Protein AF-A0A9W4WSN7-F1 (afdb_monomer)

Foldseek 3Di:
DDDDDDDPPPPPPPPPPCPVVDPDPPDPDPPDCVPCHPVVVVVVVVVCVVVVPQKDKDWDDDPPDIDIAIDHALDHPPHGGGSPRDDDPPPVCVVVVVVVVVVVQVPDPQDHPPDDPCVVDVPD

Solvent-accessible surface area (backbone atoms only — not comparable to full-atom values): 8181 Å² total; per-residue (Å²): 141,82,85,86,85,84,85,80,81,77,76,78,75,71,73,68,88,63,83,80,66,69,86,69,76,88,64,96,61,95,62,74,66,73,78,78,21,72,66,54,48,52,51,52,51,51,48,29,60,75,68,68,49,62,43,51,65,52,73,50,76,58,89,95,45,66,50,64,44,35,41,61,19,70,39,81,95,76,35,70,25,38,67,80,58,88,72,90,64,68,76,65,51,51,58,55,55,51,52,52,48,46,56,50,34,76,75,40,93,85,48,52,99,80,54,57,67,57,83,77,40,90,92,103

pLDDT: mean 80.67, std 20.85, range [35.84, 98.5]

Secondary structure (DSSP, 8-state):
----------------TTTT------------TTTT-HHHHHHHHHHHHHTT--EEEEEEEETTEEEEEEEEEEETTTEE--TT-----GGGHHHHHHHHHHHHHHT-SS--TT--GGGT-TT-

Mean predicted aligned error: 11.73 Å

Sequence (124 aa):
MRAFLALLALSAAGRPVGQDAAQRPLQSSDADPSVLSSDISAYIEGLMEEWHVPGLSVAAVDGDKTLAKGYGYAILNSTPATPHTLFYTGSTTKSFTAAGLSLLVDNSTSLTWTTPVSSVLDDF

Nearest PDB structures (foldseek):
  8hbd-assembly1_R  TM=2.702E-01  e=8.524E+00  Homo sapiens
  8ubu-assembly1_A  TM=1.995E-01  e=5.409E+00  Homo sapiens

InterPro domains:
  IPR001466 Beta-lactamase-related [PF00144] (41-121)
  IPR012338 Beta-lactamase/transpeptidase-like [G3DSA:3.40.710.10] (30-124)
  IPR012338 Beta-lactamase/transpeptidase-like [SSF56601] (40-124)
  IPR050491 Beta-lactamase AmpC-like [PTHR46825] (29-124)

Radius of gyration: 24.08 Å; Cα contacts (8 Å, |Δi|>4): 89; chains: 1; bounding box: 54×25×85 Å

Organism: NCBI:txid2664923

Structure (mmCIF, N/CA/C/O backbone):
data_AF-A0A9W4WSN7-F1
#
_entry.id   AF-A0A9W4WSN7-F1
#
loop_
_atom_site.group_PDB
_atom_site.id
_atom_site.type_symbol
_atom_site.label_atom_id
_atom_site.label_alt_id
_atom_site.label_comp_id
_atom_site.label_asym_id
_atom_site.label_entity_id
_atom_site.label_seq_id
_atom_site.pdbx_PDB_ins_code
_atom_site.Cartn_x
_atom_site.Cartn_y
_atom_site.Cartn_z
_atom_site.occupancy
_atom_site.B_iso_or_equiv
_atom_site.auth_seq_id
_atom_si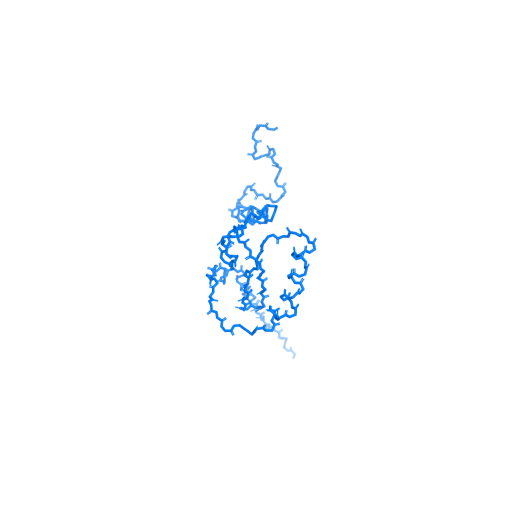te.auth_comp_id
_atom_site.auth_asym_id
_atom_site.auth_atom_id
_atom_site.pdbx_PDB_model_num
ATOM 1 N N . MET A 1 1 ? -18.853 -15.187 -64.459 1.00 41.94 1 MET A N 1
ATOM 2 C CA . MET A 1 1 ? -17.979 -15.469 -63.301 1.00 41.94 1 MET A CA 1
ATOM 3 C C . MET A 1 1 ? -17.091 -14.247 -63.073 1.00 41.94 1 MET A C 1
ATOM 5 O O . MET A 1 1 ? -16.139 -14.054 -63.814 1.00 41.94 1 MET A O 1
ATOM 9 N N . ARG A 1 2 ? -17.479 -13.338 -62.171 1.00 35.84 2 ARG A N 1
ATOM 10 C CA . ARG A 1 2 ? -16.710 -12.127 -61.831 1.00 35.84 2 ARG A CA 1
ATOM 11 C C . ARG A 1 2 ? -16.415 -12.181 -60.337 1.00 35.84 2 ARG A C 1
ATOM 13 O O . ARG A 1 2 ? -17.344 -12.249 -59.540 1.00 35.84 2 ARG A O 1
ATOM 20 N N . ALA A 1 3 ? -15.131 -12.268 -60.014 1.00 39.78 3 ALA A N 1
ATOM 21 C CA . ALA A 1 3 ? -14.622 -12.447 -58.667 1.00 39.78 3 ALA A CA 1
ATOM 22 C C . ALA A 1 3 ? -14.790 -11.169 -57.833 1.00 39.78 3 ALA A C 1
ATOM 24 O O . ALA A 1 3 ? -14.569 -10.060 -58.316 1.00 39.78 3 ALA A O 1
ATOM 25 N N . PHE A 1 4 ? -15.192 -11.380 -56.582 1.00 44.75 4 PHE A N 1
ATOM 26 C CA . PHE A 1 4 ? -15.206 -10.426 -55.480 1.00 44.75 4 PHE A CA 1
ATOM 27 C C . PHE A 1 4 ? -13.778 -10.043 -55.073 1.00 44.75 4 PHE A C 1
ATOM 29 O O . PHE A 1 4 ? -12.920 -10.917 -54.988 1.00 44.75 4 PHE A O 1
ATOM 36 N N . LEU A 1 5 ? -13.564 -8.785 -54.682 1.00 37.03 5 LEU A N 1
ATOM 37 C CA . LEU A 1 5 ? -12.605 -8.462 -53.624 1.00 37.03 5 LEU A CA 1
ATOM 38 C C . LEU A 1 5 ? -13.058 -7.181 -52.909 1.00 37.03 5 LEU A C 1
ATOM 40 O O . LEU A 1 5 ? -12.801 -6.069 -53.359 1.00 37.03 5 LEU A O 1
ATOM 44 N N . ALA A 1 6 ? -13.797 -7.352 -51.813 1.00 40.44 6 ALA A N 1
ATOM 45 C CA . ALA A 1 6 ? -14.079 -6.286 -50.861 1.00 40.44 6 ALA A CA 1
ATOM 46 C C . ALA A 1 6 ? -13.000 -6.348 -49.774 1.00 40.44 6 ALA A C 1
ATOM 48 O O . ALA A 1 6 ? -12.945 -7.306 -49.005 1.00 40.44 6 ALA A O 1
ATOM 49 N N . LEU A 1 7 ? -12.112 -5.355 -49.747 1.00 38.62 7 LEU A N 1
ATOM 50 C CA . LEU A 1 7 ? -11.094 -5.219 -48.713 1.00 38.62 7 LEU A CA 1
ATOM 51 C C . LEU A 1 7 ? -11.734 -4.521 -47.505 1.00 38.62 7 LEU A C 1
ATOM 53 O O . LEU A 1 7 ? -11.901 -3.303 -47.496 1.00 38.62 7 LEU A O 1
ATOM 57 N N . LEU A 1 8 ? -12.145 -5.302 -46.506 1.00 40.69 8 LEU A N 1
ATOM 58 C CA . LEU A 1 8 ? -12.627 -4.779 -45.231 1.00 40.69 8 LEU A CA 1
ATOM 59 C C . LEU A 1 8 ? -11.403 -4.400 -44.381 1.00 40.69 8 LEU A C 1
ATOM 61 O O . LEU A 1 8 ? -10.760 -5.262 -43.784 1.00 40.69 8 LEU A O 1
ATOM 65 N N . ALA A 1 9 ? -11.044 -3.117 -44.361 1.00 42.62 9 ALA A N 1
ATOM 66 C CA . ALA A 1 9 ? -10.040 -2.601 -43.439 1.00 42.62 9 ALA A CA 1
ATOM 67 C C . ALA A 1 9 ? -10.632 -2.592 -42.024 1.00 42.62 9 ALA A C 1
ATOM 69 O O . ALA A 1 9 ? -11.322 -1.656 -41.624 1.00 42.62 9 ALA A O 1
ATOM 70 N N . LEU A 1 10 ? -10.393 -3.665 -41.270 1.00 41.53 10 LEU A N 1
ATOM 71 C CA . LEU A 1 10 ? -10.689 -3.711 -39.847 1.00 41.53 10 LEU A CA 1
ATOM 72 C C . LEU A 1 10 ? -9.638 -2.857 -39.128 1.00 41.53 10 LEU A C 1
ATOM 74 O O . LEU A 1 10 ? -8.586 -3.355 -38.731 1.00 41.53 10 LEU A O 1
ATOM 78 N N . SER A 1 11 ? -9.893 -1.554 -38.988 1.00 48.56 11 SER A N 1
ATOM 79 C CA . SER A 1 11 ? -9.130 -0.736 -38.050 1.00 48.56 11 SER A CA 1
ATOM 80 C C . SER A 1 11 ? -9.506 -1.196 -36.644 1.00 48.56 11 SER A C 1
ATOM 82 O O . SER A 1 11 ? -10.489 -0.733 -36.062 1.00 48.56 11 SER A O 1
ATOM 84 N N . ALA A 1 12 ? -8.742 -2.137 -36.098 1.00 47.06 12 ALA A N 1
ATOM 85 C CA . ALA A 1 12 ? -8.686 -2.334 -34.664 1.00 47.06 12 ALA A CA 1
ATOM 86 C C . ALA A 1 12 ? -8.066 -1.063 -34.070 1.00 47.06 12 ALA A C 1
ATOM 88 O O . ALA A 1 12 ? -6.858 -0.971 -33.869 1.00 47.06 12 ALA A O 1
ATOM 89 N N . ALA A 1 13 ? -8.898 -0.045 -33.844 1.00 52.59 13 ALA A N 1
ATOM 90 C CA . ALA A 1 13 ? -8.575 1.025 -32.923 1.00 52.59 13 ALA A CA 1
ATOM 91 C C . ALA A 1 13 ? -8.500 0.360 -31.547 1.00 52.59 13 ALA A C 1
ATOM 93 O O . ALA A 1 13 ? -9.505 0.226 -30.848 1.00 52.59 13 ALA A O 1
ATOM 94 N N . GLY A 1 14 ? -7.318 -0.165 -31.215 1.00 43.78 14 GLY A N 1
ATOM 95 C CA . GLY A 1 14 ? -6.997 -0.575 -29.862 1.00 43.78 14 GLY A CA 1
ATOM 96 C C . GLY A 1 14 ? -7.311 0.621 -28.986 1.00 43.78 14 GLY A C 1
ATOM 97 O O . GLY A 1 14 ? -6.678 1.667 -29.118 1.00 43.78 14 GLY A O 1
ATOM 98 N N . ARG A 1 15 ? -8.361 0.509 -28.168 1.00 41.84 15 ARG A N 1
ATOM 99 C CA . ARG A 1 15 ? -8.644 1.530 -27.166 1.00 41.84 15 ARG A CA 1
ATOM 100 C C . ARG A 1 15 ? -7.359 1.635 -26.345 1.00 41.84 15 ARG A C 1
ATOM 102 O O . ARG A 1 15 ? -6.891 0.591 -25.886 1.00 41.84 15 ARG A O 1
ATOM 109 N N . PRO A 1 16 ? -6.750 2.823 -26.217 1.00 41.84 16 PRO A N 1
ATOM 110 C CA . PRO A 1 16 ? -5.562 2.967 -25.401 1.00 41.84 16 PRO A CA 1
ATOM 111 C C . PRO A 1 16 ? -5.929 2.514 -23.988 1.00 41.84 16 PRO A C 1
ATOM 113 O O . PRO A 1 16 ? -6.741 3.145 -23.308 1.00 41.84 16 PRO A O 1
ATOM 116 N N . VAL A 1 17 ? -5.369 1.377 -23.577 1.00 46.78 17 VAL A N 1
ATOM 117 C CA . VAL A 1 17 ? -5.336 0.961 -22.178 1.00 46.78 17 VAL A CA 1
ATOM 118 C C . VAL A 1 17 ? -4.585 2.079 -21.461 1.00 46.78 17 VAL A C 1
ATOM 120 O O . VAL A 1 17 ? -3.381 2.216 -21.636 1.00 46.78 17 VAL A O 1
ATOM 123 N N . GLY A 1 18 ? -5.310 2.960 -20.766 1.00 46.88 18 GLY A N 1
ATOM 124 C CA . GLY A 1 18 ? -4.703 4.095 -20.064 1.00 46.88 18 GLY A CA 1
ATOM 125 C C . GLY A 1 18 ? -5.486 5.410 -20.065 1.00 46.88 18 GLY A C 1
ATOM 126 O O . GLY A 1 18 ? -5.139 6.289 -19.286 1.00 46.88 18 GLY A O 1
ATOM 127 N N . GLN A 1 19 ? -6.551 5.580 -20.861 1.00 41.94 19 GLN A N 1
ATOM 128 C CA . GLN A 1 19 ? -7.339 6.829 -20.800 1.00 41.94 19 GLN A CA 1
ATOM 129 C C . GLN A 1 19 ? -8.334 6.918 -19.630 1.00 41.94 19 GLN A C 1
ATOM 131 O O . GLN A 1 19 ? -8.804 8.014 -19.343 1.00 41.94 19 GLN A O 1
ATOM 136 N N . ASP A 1 20 ? -8.577 5.822 -18.905 1.00 44.88 20 ASP A N 1
ATOM 137 C CA . ASP A 1 20 ? -9.313 5.828 -17.625 1.00 44.88 20 ASP A CA 1
ATOM 138 C C . ASP A 1 20 ? -8.382 5.824 -16.392 1.00 44.88 20 ASP A C 1
ATOM 140 O O . ASP A 1 20 ? -8.817 5.630 -15.261 1.00 44.88 20 ASP A O 1
ATOM 144 N N . ALA A 1 21 ? -7.078 6.066 -16.579 1.00 51.16 21 ALA A N 1
ATOM 145 C CA . ALA A 1 21 ? -6.058 6.009 -15.525 1.00 51.16 21 ALA A CA 1
ATOM 146 C C . ALA A 1 21 ? -6.015 7.243 -14.600 1.00 51.16 21 ALA A C 1
ATOM 148 O O . ALA A 1 21 ? -5.014 7.479 -13.919 1.00 51.16 21 ALA A O 1
ATOM 149 N N . ALA A 1 22 ? -7.067 8.063 -14.564 1.00 56.97 22 ALA A N 1
ATOM 150 C CA . ALA A 1 22 ? -7.147 9.113 -13.560 1.00 56.97 22 ALA A CA 1
ATOM 151 C C . ALA A 1 22 ? -7.429 8.447 -12.210 1.00 56.97 22 ALA A C 1
ATOM 153 O O . ALA A 1 22 ? -8.529 7.953 -11.977 1.00 56.97 22 ALA A O 1
AT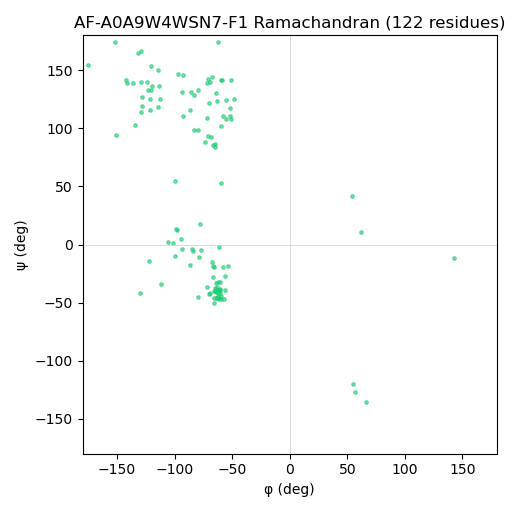OM 154 N N . GLN A 1 23 ? -6.441 8.430 -11.312 1.00 52.97 23 GLN A N 1
ATOM 155 C CA . GLN A 1 23 ? -6.654 8.031 -9.924 1.00 52.97 23 GLN A CA 1
ATOM 156 C C . GLN A 1 23 ? -7.772 8.901 -9.335 1.00 52.97 23 GLN A C 1
ATOM 158 O O . GLN A 1 23 ? -7.591 10.096 -9.097 1.00 52.97 23 GLN A O 1
ATOM 163 N N . ARG A 1 24 ? -8.950 8.312 -9.121 1.00 63.00 24 ARG A N 1
ATOM 164 C CA . ARG A 1 24 ? -10.075 8.996 -8.482 1.00 63.00 24 ARG A CA 1
ATOM 165 C C . ARG A 1 24 ? -9.907 8.837 -6.972 1.00 63.00 24 ARG A C 1
ATOM 167 O O . ARG A 1 24 ? -9.657 7.717 -6.520 1.00 63.00 24 ARG A O 1
ATOM 174 N N . PRO A 1 25 ? -10.018 9.916 -6.177 1.00 63.72 25 PRO A N 1
ATOM 175 C CA . PRO A 1 25 ? -10.119 9.778 -4.730 1.00 63.72 25 PRO A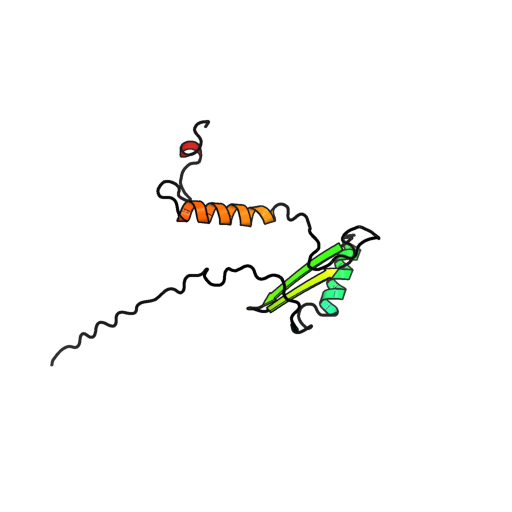 CA 1
ATOM 176 C C . PRO A 1 25 ? -11.225 8.778 -4.399 1.00 63.72 25 PRO A C 1
ATOM 178 O O . PRO A 1 25 ? -12.252 8.787 -5.081 1.00 63.72 25 PRO A O 1
ATOM 181 N N . LEU A 1 26 ? -11.019 7.937 -3.379 1.00 64.12 26 LEU A N 1
ATOM 182 C CA . LEU A 1 26 ? -12.064 7.044 -2.878 1.00 64.12 26 LEU A CA 1
ATOM 183 C C . LEU A 1 26 ? -13.317 7.883 -2.618 1.00 64.12 26 LEU A C 1
ATOM 185 O O . LEU A 1 26 ? -13.341 8.717 -1.713 1.00 64.12 26 LEU A O 1
ATOM 189 N N . GLN A 1 27 ? -14.326 7.716 -3.469 1.00 62.81 27 GLN A N 1
ATOM 190 C CA . GLN A 1 27 ? -15.607 8.373 -3.292 1.00 62.81 27 GLN A CA 1
ATOM 191 C C . GLN A 1 27 ? -16.375 7.573 -2.247 1.00 62.81 27 GLN A C 1
ATOM 193 O O . GLN A 1 27 ? -16.453 6.347 -2.331 1.00 62.81 27 GLN A O 1
ATOM 198 N N . SER A 1 28 ? -16.957 8.257 -1.265 1.00 52.22 28 SER A N 1
ATOM 199 C CA . SER A 1 28 ? -17.970 7.664 -0.398 1.00 52.22 28 SER A CA 1
ATOM 200 C C . SER A 1 28 ? -19.210 7.385 -1.254 1.00 52.22 28 SER A C 1
ATOM 202 O O . SER A 1 28 ? -20.068 8.253 -1.387 1.00 52.22 28 SER A O 1
ATOM 204 N N . SER A 1 29 ? -19.265 6.237 -1.927 1.00 52.50 29 SER A N 1
ATOM 205 C CA . SER A 1 29 ? -20.429 5.842 -2.726 1.00 52.50 29 SER A CA 1
ATOM 206 C C . SER A 1 29 ? -21.100 4.618 -2.125 1.00 52.50 29 SER A C 1
ATOM 208 O O . SER A 1 29 ? -20.426 3.798 -1.498 1.00 52.50 29 SER A O 1
ATOM 210 N N . ASP A 1 30 ? -22.417 4.546 -2.333 1.00 48.28 30 ASP A N 1
ATOM 211 C CA . ASP A 1 30 ? -23.391 3.522 -1.932 1.00 48.28 30 ASP A CA 1
ATOM 212 C C . ASP A 1 30 ? -23.074 2.126 -2.505 1.00 48.28 30 ASP A C 1
ATOM 214 O O . ASP A 1 30 ? -23.880 1.500 -3.197 1.00 48.28 30 ASP A O 1
ATOM 218 N N . ALA A 1 31 ? -21.856 1.642 -2.298 1.00 53.09 31 ALA A N 1
ATOM 219 C CA . ALA A 1 31 ? -21.458 0.320 -2.719 1.00 53.09 31 ALA A CA 1
ATOM 220 C C . ALA A 1 31 ? -22.188 -0.724 -1.867 1.00 53.09 31 ALA A C 1
ATOM 222 O O . ALA A 1 31 ? -22.381 -0.550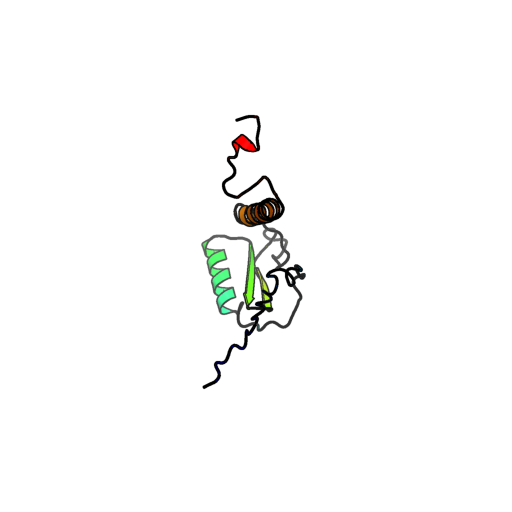 -0.663 1.00 53.09 31 ALA A O 1
ATOM 223 N N . ASP A 1 32 ? -22.622 -1.795 -2.533 1.00 53.12 32 ASP A N 1
ATOM 224 C CA . ASP A 1 32 ? -23.347 -2.897 -1.913 1.00 53.12 32 ASP A CA 1
ATOM 225 C C . ASP A 1 32 ? -22.560 -3.397 -0.684 1.00 53.12 32 ASP A C 1
ATOM 227 O O . ASP A 1 32 ? -21.419 -3.843 -0.841 1.00 53.12 32 ASP A O 1
ATOM 231 N N . PRO A 1 33 ? -23.119 -3.314 0.539 1.00 57.09 33 PRO A N 1
ATOM 232 C CA . PRO A 1 33 ? -22.429 -3.708 1.768 1.00 57.09 33 PRO A CA 1
ATOM 233 C C . PRO A 1 33 ? -22.030 -5.196 1.807 1.00 57.09 33 PRO A C 1
ATOM 235 O O . PRO A 1 33 ? -21.398 -5.632 2.770 1.00 57.09 33 PRO A O 1
ATOM 238 N N . SER A 1 34 ? -22.378 -5.983 0.784 1.00 62.00 34 SER A N 1
ATOM 239 C CA . SER A 1 34 ? -22.139 -7.423 0.703 1.00 62.00 34 SER A CA 1
ATOM 240 C C . SER A 1 34 ? -20.666 -7.850 0.601 1.00 62.00 34 SER A C 1
ATOM 242 O O . SER A 1 34 ? -20.346 -8.941 1.068 1.00 62.00 34 SER A O 1
ATOM 244 N N . VAL A 1 35 ? -19.751 -7.038 0.047 1.00 73.94 35 VAL A N 1
ATOM 245 C CA . VAL A 1 35 ? -18.354 -7.490 -0.179 1.00 73.94 35 VAL A CA 1
ATOM 246 C C . VAL A 1 35 ? -17.499 -7.424 1.091 1.00 73.94 35 VAL A C 1
ATOM 248 O O . VAL A 1 35 ? -16.797 -8.378 1.416 1.00 73.94 35 VAL A O 1
ATOM 251 N N . LEU A 1 36 ? -17.574 -6.324 1.845 1.00 81.12 36 LEU A N 1
ATOM 252 C CA . LEU A 1 36 ? -16.974 -6.208 3.183 1.00 81.12 36 LEU A CA 1
ATOM 253 C C . LEU A 1 36 ? -18.053 -6.420 4.251 1.00 81.12 36 LEU A C 1
ATOM 255 O O . LEU A 1 36 ? -18.272 -5.569 5.117 1.00 81.12 36 LEU A O 1
ATOM 259 N N . SER A 1 37 ? -18.744 -7.556 4.146 1.00 86.69 37 SER A N 1
ATOM 260 C CA . SER A 1 37 ? -19.857 -7.933 5.016 1.00 86.69 37 SER A CA 1
ATOM 261 C C . SER A 1 37 ? -19.447 -8.078 6.488 1.00 86.69 37 SER A C 1
ATOM 263 O O . SER A 1 37 ? -18.268 -8.008 6.861 1.00 86.69 37 SER A O 1
ATOM 265 N N . SER A 1 38 ? -20.439 -8.311 7.352 1.00 88.88 38 SER A N 1
ATOM 266 C CA . SER A 1 38 ? -20.213 -8.672 8.755 1.00 88.88 38 SER A CA 1
ATOM 267 C C . SER A 1 38 ? -19.341 -9.916 8.899 1.00 88.88 38 SER A C 1
ATOM 269 O O . SER A 1 38 ? -18.463 -9.930 9.752 1.00 88.88 38 SER A O 1
ATOM 271 N N . ASP A 1 39 ? -19.534 -10.920 8.042 1.00 92.50 39 ASP A N 1
ATOM 272 C CA . ASP A 1 39 ? -18.824 -12.200 8.132 1.00 92.50 39 ASP A CA 1
ATOM 273 C C . ASP A 1 39 ? -17.345 -12.033 7.769 1.00 92.50 39 ASP A C 1
ATOM 275 O O . ASP A 1 39 ? -16.465 -12.527 8.472 1.00 92.50 39 ASP A O 1
ATOM 279 N N . ILE A 1 40 ? -17.059 -11.255 6.718 1.00 92.69 40 ILE A N 1
ATOM 280 C CA . ILE A 1 40 ? -15.688 -10.874 6.356 1.00 92.69 40 ILE A CA 1
ATOM 281 C C . ILE A 1 40 ? -15.063 -10.002 7.446 1.00 92.69 40 ILE A C 1
ATOM 283 O O . ILE A 1 40 ? -13.897 -10.192 7.785 1.00 92.69 40 ILE A O 1
ATOM 287 N N . SER A 1 41 ? -15.827 -9.074 8.030 1.00 93.12 41 SER A N 1
ATOM 288 C CA . SER A 1 41 ? -15.338 -8.250 9.141 1.00 93.12 41 SER A CA 1
ATOM 289 C C . SER A 1 41 ? -14.971 -9.104 10.358 1.00 93.12 41 SER A C 1
ATOM 291 O O . SER A 1 41 ? -13.878 -8.937 10.886 1.00 93.12 41 SER A O 1
ATOM 293 N N . ALA A 1 42 ? -15.819 -10.060 10.742 1.00 95.75 42 ALA A N 1
ATOM 294 C CA . ALA A 1 42 ? -15.553 -10.975 11.849 1.00 95.75 42 ALA A CA 1
ATOM 295 C C . ALA A 1 42 ? -14.335 -11.871 11.573 1.00 95.75 42 ALA A C 1
ATOM 297 O O . ALA A 1 42 ? -13.522 -12.103 12.465 1.00 95.75 42 ALA A O 1
ATOM 298 N N . TYR A 1 43 ? -14.168 -12.337 10.331 1.00 96.69 43 TYR A N 1
ATOM 299 C CA . TYR A 1 43 ? -12.988 -13.100 9.929 1.00 96.69 43 TYR A CA 1
ATOM 300 C C . TYR A 1 43 ? -11.697 -12.273 10.038 1.00 96.69 43 TYR A C 1
ATOM 302 O O . TYR A 1 43 ? -10.709 -12.740 10.602 1.00 96.69 43 TYR A O 1
ATOM 310 N N . ILE A 1 44 ? -11.712 -11.029 9.546 1.00 96.81 44 ILE A N 1
ATOM 311 C CA . ILE A 1 44 ? -10.578 -10.099 9.648 1.00 96.81 44 ILE A CA 1
ATOM 312 C C . ILE A 1 44 ? -10.246 -9.807 11.113 1.00 96.81 44 ILE A C 1
ATOM 314 O O . ILE A 1 44 ? -9.079 -9.863 11.489 1.00 96.81 44 ILE A O 1
ATOM 318 N N . GLU A 1 45 ? -11.250 -9.514 11.939 1.00 96.62 45 GLU A N 1
ATOM 319 C CA . GLU A 1 45 ? -11.068 -9.240 13.368 1.00 96.62 45 GLU A CA 1
ATOM 320 C C . GLU A 1 45 ? -10.489 -10.459 14.103 1.00 96.62 45 GLU A C 1
ATOM 322 O O . GLU A 1 45 ? -9.566 -10.297 14.899 1.00 96.62 45 GLU A O 1
ATOM 327 N N . GLY A 1 46 ? -10.929 -11.676 13.762 1.00 98.25 46 GLY A N 1
ATOM 328 C CA . GLY A 1 46 ? -10.350 -12.916 14.289 1.00 98.25 46 GLY A CA 1
ATOM 329 C C . GLY A 1 46 ? -8.876 -13.102 13.913 1.00 98.25 46 GLY A C 1
ATOM 330 O O . GLY A 1 46 ? -8.065 -13.460 14.765 1.00 98.25 46 GLY A O 1
ATOM 331 N N . LEU A 1 47 ? -8.493 -12.790 12.669 1.00 98.25 47 LEU A N 1
ATOM 332 C CA . LEU A 1 47 ? -7.082 -12.788 12.261 1.00 98.25 47 LEU A CA 1
ATOM 333 C C . LEU A 1 47 ? -6.284 -11.697 12.986 1.00 98.25 47 LEU A C 1
ATOM 335 O O . LEU A 1 47 ? -5.141 -11.919 13.376 1.00 98.25 47 LEU A O 1
ATOM 339 N N . MET A 1 48 ? -6.855 -10.508 13.174 1.00 98.06 48 MET A N 1
ATOM 340 C CA . MET A 1 48 ? -6.180 -9.442 13.916 1.00 98.06 48 MET A CA 1
ATOM 341 C C . MET A 1 48 ? -5.903 -9.854 15.363 1.00 98.06 48 MET A C 1
ATOM 343 O O . MET A 1 48 ? -4.824 -9.551 15.871 1.00 98.06 48 MET A O 1
ATOM 347 N N . GLU A 1 49 ? -6.838 -10.561 15.999 1.00 98.06 49 GLU A N 1
ATOM 348 C CA . GLU A 1 49 ? -6.655 -11.128 17.335 1.00 98.06 49 GLU A CA 1
ATOM 349 C C . GLU A 1 49 ? -5.568 -12.215 17.342 1.00 98.06 49 GLU A C 1
ATOM 351 O O . GLU A 1 49 ? -4.621 -12.119 18.121 1.00 98.06 49 GLU A O 1
ATOM 356 N N . GLU A 1 50 ? -5.637 -13.191 16.429 1.00 98.50 50 GLU A N 1
ATOM 357 C CA . GLU A 1 50 ? -4.658 -14.286 16.316 1.00 98.50 50 GLU A CA 1
ATOM 358 C C . GLU A 1 50 ? -3.225 -13.763 16.121 1.00 98.50 50 GLU A C 1
ATOM 360 O O . GLU A 1 50 ? -2.281 -14.178 16.803 1.00 98.50 50 GLU A O 1
ATOM 365 N N . TRP A 1 51 ? -3.058 -12.810 15.205 1.00 98.31 51 TRP A N 1
ATOM 366 C CA . TRP A 1 51 ? -1.755 -12.285 14.798 1.00 98.31 51 TRP A CA 1
ATOM 367 C C . TRP A 1 51 ? -1.342 -11.023 15.558 1.00 98.31 51 TRP A C 1
ATOM 369 O O . TRP A 1 51 ? -0.289 -10.455 15.269 1.00 98.31 51 TRP A O 1
ATOM 379 N N . HIS A 1 52 ? -2.135 -10.603 16.548 1.00 97.25 52 HIS A N 1
ATOM 380 C CA . HIS A 1 52 ? -1.880 -9.427 17.380 1.00 97.25 52 HIS A CA 1
ATOM 381 C C . HIS A 1 52 ? -1.650 -8.149 16.552 1.00 97.25 52 HIS A C 1
ATOM 383 O O . HIS A 1 52 ? -0.759 -7.347 16.844 1.00 97.25 52 HIS A O 1
ATOM 389 N N . VAL A 1 53 ? -2.446 -7.959 15.495 1.00 97.44 53 VAL A N 1
ATOM 390 C CA . VAL A 1 53 ? -2.354 -6.810 14.583 1.00 97.44 53 VAL A CA 1
ATOM 391 C C . VAL A 1 53 ? -3.183 -5.646 15.143 1.00 97.44 53 VAL A C 1
ATOM 393 O O . VAL A 1 53 ? -4.407 -5.753 15.200 1.00 97.44 53 VAL A O 1
ATOM 396 N N . PRO A 1 54 ? -2.572 -4.501 15.512 1.00 96.75 54 PRO A N 1
ATOM 397 C CA . PRO A 1 54 ? -3.296 -3.382 16.127 1.00 96.75 54 PRO A CA 1
ATOM 398 C C . PRO A 1 54 ? -4.351 -2.734 15.229 1.00 96.75 54 PRO A C 1
ATOM 400 O O . PRO A 1 54 ? -5.370 -2.243 15.714 1.00 96.75 54 PRO A O 1
ATOM 403 N N . GLY A 1 55 ? -4.095 -2.701 13.923 1.00 96.81 55 GLY A N 1
ATOM 404 C CA . GLY A 1 55 ? -5.005 -2.137 12.943 1.00 96.81 55 GLY A CA 1
ATOM 405 C C . GLY A 1 55 ? -4.514 -2.327 11.518 1.00 96.81 55 GLY A C 1
ATOM 406 O O . GLY A 1 55 ? -3.317 -2.468 11.262 1.00 96.81 55 GLY A O 1
ATOM 407 N N . LEU A 1 56 ? -5.463 -2.346 10.591 1.00 96.62 56 LEU A N 1
ATOM 408 C CA . LEU A 1 56 ? -5.230 -2.515 9.160 1.00 96.62 56 LEU A CA 1
ATOM 409 C C . LEU A 1 56 ? -6.338 -1.826 8.360 1.00 96.62 56 LEU A C 1
ATOM 411 O O . LEU A 1 56 ? -7.315 -1.315 8.913 1.00 96.62 56 LEU A O 1
ATOM 415 N N . SER A 1 57 ? -6.202 -1.795 7.040 1.00 95.12 57 SER A N 1
ATOM 416 C CA . SER A 1 57 ? -7.283 -1.391 6.140 1.00 95.12 57 SER A CA 1
ATOM 417 C C . SER A 1 57 ? -7.363 -2.339 4.957 1.00 95.12 57 SER A C 1
ATOM 419 O O . SER A 1 57 ? -6.338 -2.758 4.424 1.00 95.12 57 SER A O 1
ATOM 421 N N . VAL A 1 58 ? -8.587 -2.679 4.563 1.00 94.38 58 VAL A N 1
ATOM 422 C CA . VAL A 1 58 ? -8.872 -3.579 3.441 1.00 94.38 58 VAL A CA 1
ATOM 423 C C . VAL A 1 58 ? -9.677 -2.820 2.405 1.00 94.38 58 VAL A C 1
ATOM 425 O O . VAL A 1 58 ? -10.616 -2.106 2.759 1.00 94.38 58 VAL A O 1
ATOM 428 N N . ALA A 1 59 ? -9.317 -2.997 1.135 1.00 92.06 59 ALA A N 1
ATOM 429 C CA . ALA A 1 59 ? -10.085 -2.513 0.001 1.00 92.06 59 ALA A CA 1
ATOM 430 C C . ALA A 1 59 ? -10.423 -3.668 -0.951 1.00 92.06 59 ALA A C 1
ATOM 432 O O . ALA A 1 59 ? -9.584 -4.531 -1.204 1.00 92.06 59 ALA A O 1
ATOM 433 N N . ALA A 1 60 ? -11.641 -3.659 -1.485 1.00 89.31 60 ALA A N 1
ATOM 434 C CA . ALA A 1 60 ? -12.115 -4.562 -2.525 1.00 89.31 60 ALA A CA 1
ATOM 435 C C . ALA A 1 60 ? -12.551 -3.736 -3.740 1.00 89.31 60 ALA A C 1
ATOM 437 O O . ALA A 1 60 ? -13.259 -2.738 -3.591 1.00 89.31 60 ALA A O 1
ATOM 438 N N . VAL A 1 61 ? -12.115 -4.150 -4.930 1.00 88.06 61 VAL A N 1
ATOM 439 C CA . VAL A 1 61 ? -12.405 -3.480 -6.204 1.00 88.06 61 VAL A CA 1
ATOM 440 C C . VAL A 1 61 ? -13.121 -4.468 -7.122 1.00 88.06 61 VAL A C 1
ATOM 442 O O . VAL A 1 61 ? -12.606 -5.558 -7.363 1.00 88.06 61 VAL A O 1
ATOM 445 N N . ASP A 1 62 ? -14.292 -4.082 -7.626 1.00 82.38 62 ASP A N 1
ATOM 446 C CA . ASP A 1 62 ? -15.104 -4.844 -8.579 1.00 82.38 62 ASP A CA 1
ATOM 447 C C . ASP A 1 62 ? -15.599 -3.913 -9.696 1.00 82.38 62 ASP A C 1
ATOM 449 O O . ASP A 1 62 ? -16.504 -3.094 -9.501 1.00 82.38 62 ASP A O 1
ATOM 453 N N . GLY A 1 63 ? -14.953 -3.997 -10.862 1.00 84.00 63 GLY A N 1
ATOM 454 C CA . GLY A 1 63 ? -15.156 -3.051 -11.957 1.00 84.00 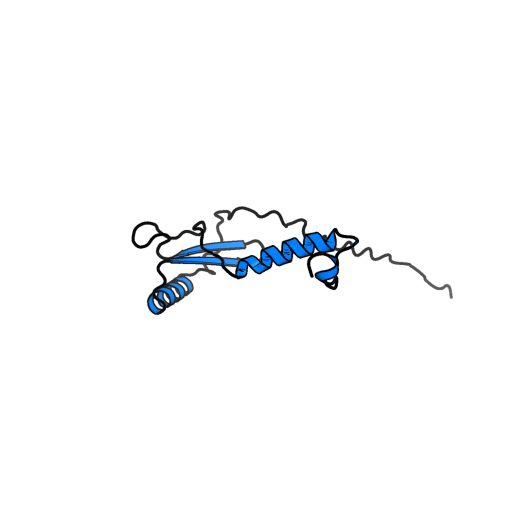63 GLY A CA 1
ATOM 455 C C . GLY A 1 63 ? -14.917 -1.611 -11.495 1.00 84.00 63 GLY A C 1
ATOM 456 O O . GLY A 1 63 ? -13.840 -1.280 -11.005 1.00 84.00 63 GLY A O 1
ATOM 457 N N . ASP A 1 64 ? -15.947 -0.772 -11.613 1.00 81.38 64 ASP A N 1
ATOM 458 C CA . ASP A 1 64 ? -15.913 0.636 -11.190 1.00 81.38 64 ASP A CA 1
ATOM 459 C C . ASP A 1 64 ? -16.229 0.841 -9.697 1.00 81.38 64 ASP A C 1
ATOM 461 O O . ASP A 1 64 ? -16.200 1.970 -9.198 1.00 81.38 64 ASP A O 1
ATOM 465 N N . LYS A 1 65 ? -16.564 -0.225 -8.960 1.00 79.25 65 LYS A N 1
ATOM 466 C CA . LYS A 1 65 ? -16.906 -0.149 -7.536 1.00 79.25 65 LYS A CA 1
ATOM 467 C C . LYS A 1 65 ? -15.672 -0.402 -6.688 1.00 79.25 65 LYS A C 1
ATOM 469 O O . LYS A 1 65 ? -14.967 -1.387 -6.878 1.00 79.25 65 LYS A O 1
ATOM 474 N N . THR A 1 66 ? -15.443 0.465 -5.708 1.00 84.62 66 THR A N 1
ATOM 475 C CA . THR A 1 66 ? -14.410 0.266 -4.688 1.00 84.62 66 THR A CA 1
ATOM 476 C C . THR A 1 66 ? -15.022 0.431 -3.305 1.00 84.62 66 THR A C 1
ATOM 478 O O . THR A 1 66 ? -15.647 1.449 -3.013 1.00 84.62 66 THR A O 1
ATOM 481 N N . LEU A 1 67 ? -14.817 -0.567 -2.453 1.00 86.75 67 LEU A N 1
ATOM 482 C CA . LEU A 1 67 ? -15.166 -0.559 -1.036 1.00 86.75 67 LEU A CA 1
ATOM 483 C C . LEU A 1 67 ? -13.882 -0.592 -0.228 1.00 86.75 67 LEU A C 1
ATOM 485 O O . LEU A 1 67 ? -12.993 -1.378 -0.539 1.00 86.75 67 LEU A O 1
ATOM 489 N N . ALA A 1 68 ? -13.788 0.219 0.820 1.00 91.06 68 ALA A N 1
ATOM 490 C CA . ALA A 1 68 ? -12.646 0.192 1.720 1.00 91.0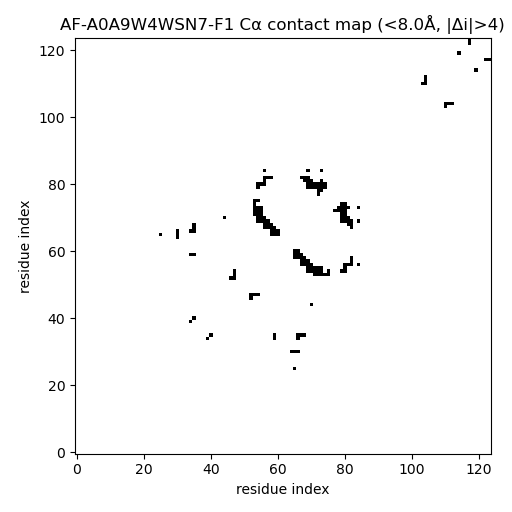6 68 ALA A CA 1
ATOM 491 C C . ALA A 1 68 ? -13.084 0.419 3.166 1.00 91.06 68 ALA A C 1
ATOM 493 O O . ALA A 1 68 ? -13.964 1.239 3.433 1.00 91.06 68 ALA A O 1
ATOM 494 N N . LYS A 1 69 ? -12.458 -0.295 4.104 1.00 92.88 69 LYS A N 1
ATOM 495 C CA . LYS A 1 69 ? -12.740 -0.199 5.540 1.00 92.88 69 LYS A CA 1
ATOM 496 C C . LYS A 1 69 ? -11.450 -0.304 6.351 1.00 92.88 69 LYS A C 1
ATOM 498 O O . LYS A 1 69 ? -10.577 -1.113 6.039 1.00 92.88 69 LYS A O 1
ATOM 503 N N . GLY A 1 70 ? -11.348 0.522 7.391 1.00 95.12 70 GLY A N 1
ATOM 504 C CA . GLY A 1 70 ? -10.318 0.408 8.421 1.00 95.12 70 GLY A CA 1
ATOM 505 C C . GLY A 1 70 ? -10.805 -0.439 9.597 1.00 95.12 70 GLY A C 1
ATOM 506 O O . GLY A 1 70 ? -11.989 -0.402 9.935 1.00 95.12 70 GLY A O 1
ATOM 507 N N . TYR A 1 71 ? -9.892 -1.189 10.209 1.00 96.31 71 TYR A N 1
ATOM 508 C CA . TYR A 1 71 ? -10.143 -2.052 11.363 1.00 96.31 71 TYR A CA 1
ATOM 509 C C . TYR A 1 71 ? -9.115 -1.756 12.457 1.00 96.31 71 TYR A C 1
ATOM 511 O O . TYR A 1 71 ? -7.934 -1.561 12.160 1.00 96.31 71 TYR A O 1
ATOM 519 N N . GLY A 1 72 ? -9.551 -1.731 13.719 1.00 96.69 72 GLY A N 1
ATOM 520 C CA . GLY A 1 72 ? -8.682 -1.449 14.864 1.00 96.69 72 GLY A CA 1
ATOM 521 C C . GLY A 1 72 ? -8.137 -0.018 14.876 1.00 96.69 72 GLY A C 1
ATOM 522 O O . GLY A 1 72 ? -8.874 0.947 14.656 1.00 96.69 72 GLY A O 1
ATOM 523 N N . TYR A 1 73 ? -6.841 0.125 15.153 1.00 97.69 73 TYR A N 1
ATOM 524 C CA . TYR A 1 73 ? -6.189 1.401 15.435 1.00 97.69 73 TYR A CA 1
ATOM 525 C C . TYR A 1 73 ? -5.021 1.699 14.485 1.00 97.69 73 TYR A C 1
ATOM 527 O O . TYR A 1 73 ? -4.129 0.879 14.293 1.00 97.69 73 TYR A O 1
ATOM 535 N N . ALA A 1 74 ? -4.980 2.922 13.957 1.00 96.62 74 ALA A N 1
ATOM 536 C CA . ALA A 1 74 ? -3.810 3.498 13.294 1.00 96.62 74 ALA A CA 1
ATOM 537 C C . ALA A 1 74 ? -2.698 3.844 14.299 1.00 96.62 74 ALA A C 1
ATOM 539 O O . ALA A 1 74 ? -1.515 3.698 14.007 1.00 96.62 74 ALA A O 1
ATOM 540 N N . ILE A 1 75 ? -3.092 4.307 15.488 1.00 95.81 75 ILE A N 1
ATOM 541 C CA . ILE A 1 75 ? -2.208 4.523 16.634 1.00 95.81 75 ILE A CA 1
ATOM 542 C C . ILE A 1 75 ? -2.843 3.798 17.810 1.00 95.81 75 ILE A C 1
ATOM 544 O O . ILE A 1 75 ? -3.981 4.103 18.184 1.00 95.81 75 ILE A O 1
ATOM 548 N N . LEU A 1 76 ? -2.108 2.826 18.353 1.00 93.44 76 LEU A N 1
ATOM 549 C CA . LEU A 1 76 ? -2.589 1.916 19.386 1.00 93.44 76 LEU A CA 1
ATOM 550 C C . LEU A 1 76 ? -3.271 2.693 20.523 1.00 93.44 76 LEU A C 1
ATOM 552 O O . LEU A 1 76 ? -2.679 3.598 21.108 1.00 93.44 76 LEU A O 1
ATOM 556 N N . ASN A 1 77 ? -4.517 2.327 20.822 1.00 91.75 77 ASN A N 1
ATOM 557 C CA . ASN A 1 77 ? -5.348 2.902 21.884 1.00 91.75 77 ASN A CA 1
ATOM 558 C C . ASN A 1 77 ? -5.686 4.403 21.755 1.00 91.75 77 ASN A C 1
ATOM 560 O O . ASN A 1 77 ? -6.225 4.966 22.707 1.00 91.75 77 ASN A O 1
ATOM 564 N N . SER A 1 78 ? -5.416 5.067 20.622 1.00 95.81 78 SER A N 1
ATOM 565 C CA . SER A 1 78 ? -5.748 6.495 20.455 1.00 95.81 78 SER A CA 1
ATOM 566 C C . SER A 1 78 ? -6.500 6.830 19.175 1.00 95.81 78 SER A C 1
ATOM 568 O O . SER A 1 78 ? -7.415 7.649 19.202 1.00 95.81 78 SER A O 1
ATOM 570 N N . THR A 1 79 ? -6.123 6.236 18.043 1.00 97.44 79 THR A N 1
ATOM 571 C CA . THR A 1 79 ? -6.606 6.687 16.732 1.00 97.44 79 THR A CA 1
ATOM 572 C C . THR A 1 79 ? -7.151 5.503 15.953 1.00 97.44 79 THR A C 1
ATOM 574 O O . THR A 1 79 ? -6.362 4.624 15.606 1.00 97.44 79 THR A O 1
ATOM 577 N N . PRO A 1 80 ? -8.463 5.457 15.661 1.00 97.25 80 PRO A N 1
ATOM 578 C CA . PRO A 1 80 ? -9.044 4.411 14.828 1.00 97.25 80 PRO A CA 1
ATOM 579 C C . PRO A 1 80 ? -8.405 4.371 13.437 1.00 97.25 80 PRO A C 1
ATOM 581 O O . PRO A 1 80 ? -8.100 5.416 12.856 1.00 97.25 80 PRO A O 1
ATOM 584 N N . ALA A 1 81 ? -8.206 3.170 12.898 1.00 97.12 81 ALA A N 1
ATOM 585 C CA . ALA A 1 81 ? -7.822 3.012 11.502 1.00 97.12 81 ALA A CA 1
ATOM 586 C C . ALA A 1 81 ? -9.003 3.372 10.592 1.00 97.12 81 ALA A C 1
ATOM 588 O O . ALA A 1 81 ? -10.158 3.061 10.879 1.00 97.12 81 ALA A O 1
ATOM 589 N N . THR A 1 82 ? -8.710 4.012 9.467 1.00 95.56 82 THR A N 1
ATOM 590 C CA . THR A 1 82 ? -9.694 4.394 8.450 1.00 95.56 82 THR A CA 1
ATOM 591 C C . THR A 1 82 ? -9.179 3.971 7.076 1.00 95.56 82 THR A C 1
ATOM 593 O O . THR A 1 82 ? -7.973 3.777 6.931 1.00 95.56 82 THR A O 1
ATOM 596 N N . PRO A 1 83 ? -10.027 3.934 6.034 1.00 93.44 83 PRO A N 1
ATOM 597 C CA . PRO A 1 83 ? -9.571 3.723 4.655 1.00 93.44 83 PRO A CA 1
ATOM 598 C C . PRO A 1 83 ? -8.471 4.685 4.177 1.00 93.44 83 PRO A C 1
ATOM 600 O O . PRO A 1 83 ? -7.797 4.406 3.191 1.00 93.44 83 PRO A O 1
ATOM 603 N N . HIS A 1 84 ? -8.299 5.824 4.854 1.00 93.38 84 HIS A N 1
ATOM 604 C CA . HIS A 1 84 ? -7.307 6.848 4.529 1.00 93.38 84 HIS A CA 1
ATOM 605 C C . HIS A 1 84 ? -6.069 6.809 5.436 1.00 93.38 84 HIS A C 1
ATOM 607 O O . HIS A 1 84 ? -5.181 7.650 5.295 1.00 93.38 84 HIS A O 1
ATOM 613 N N . THR A 1 85 ? -5.990 5.866 6.378 1.00 95.44 85 THR A N 1
ATOM 614 C CA . THR A 1 85 ? -4.799 5.682 7.211 1.00 95.44 85 THR A CA 1
ATOM 615 C C . THR A 1 85 ? -3.614 5.274 6.334 1.00 95.44 85 THR A C 1
ATOM 617 O O . THR A 1 85 ? -3.711 4.357 5.523 1.00 95.44 85 THR A O 1
ATOM 620 N N . LEU A 1 86 ? -2.480 5.955 6.505 1.00 94.88 86 LEU A N 1
ATOM 621 C CA . LEU A 1 86 ? -1.247 5.628 5.796 1.00 94.88 86 LEU A CA 1
ATOM 622 C C . LEU A 1 86 ? -0.511 4.492 6.510 1.00 94.88 86 LEU A C 1
ATOM 624 O O . LEU A 1 86 ? -0.237 4.580 7.706 1.00 94.88 86 LEU A O 1
ATOM 628 N N . PHE A 1 87 ? -0.147 3.461 5.752 1.00 93.88 87 PHE A N 1
ATOM 629 C CA . PHE A 1 87 ? 0.656 2.331 6.215 1.00 93.88 87 PHE A CA 1
ATOM 630 C C . PHE A 1 87 ? 1.945 2.234 5.401 1.00 93.88 87 PHE A C 1
ATOM 632 O O . PHE A 1 87 ? 1.992 2.623 4.232 1.00 93.88 87 PHE A O 1
ATOM 639 N N . TYR A 1 88 ? 2.993 1.666 5.997 1.00 93.44 88 TYR A N 1
ATOM 640 C CA . TYR A 1 88 ? 4.187 1.308 5.240 1.00 93.44 88 TYR A CA 1
ATOM 641 C C . TYR A 1 88 ? 3.883 0.132 4.310 1.00 93.44 88 TYR A C 1
ATOM 643 O O . TYR A 1 88 ? 3.505 -0.949 4.749 1.00 93.44 88 TYR A O 1
ATOM 651 N N . THR A 1 89 ? 4.086 0.339 3.016 1.00 90.25 89 THR A N 1
ATOM 652 C CA . THR A 1 89 ? 3.807 -0.642 1.957 1.00 90.25 89 THR A CA 1
ATOM 653 C C . THR A 1 89 ? 4.976 -1.604 1.708 1.00 90.25 89 THR A C 1
ATOM 655 O O . THR A 1 89 ? 4.807 -2.683 1.139 1.00 90.25 89 THR A O 1
ATOM 658 N N . GLY A 1 90 ? 6.184 -1.251 2.159 1.00 95.31 90 GLY A N 1
ATOM 659 C CA . GLY A 1 90 ? 7.366 -2.104 2.055 1.00 95.31 90 GLY A CA 1
ATOM 660 C C . GLY A 1 90 ? 7.659 -2.523 0.610 1.00 95.31 90 GLY A C 1
ATOM 661 O O . GLY A 1 90 ? 7.766 -1.690 -0.289 1.00 95.31 90 GLY A O 1
ATOM 662 N N . SER A 1 91 ? 7.804 -3.829 0.371 1.00 97.25 91 SER A N 1
ATOM 663 C CA . SER A 1 91 ? 8.162 -4.357 -0.951 1.00 97.25 91 SER A CA 1
ATOM 664 C C . SER A 1 91 ? 7.103 -4.156 -2.034 1.00 97.25 91 SER A C 1
ATOM 666 O O . SER A 1 91 ? 7.477 -4.205 -3.204 1.00 97.25 91 SER A O 1
ATOM 668 N N . THR A 1 92 ? 5.837 -3.885 -1.701 1.00 95.75 92 THR A N 1
ATOM 669 C CA . THR A 1 92 ? 4.816 -3.614 -2.731 1.00 95.75 92 THR A CA 1
ATOM 670 C C . THR A 1 92 ? 5.102 -2.313 -3.494 1.00 95.75 92 THR A C 1
ATOM 672 O O . THR A 1 92 ? 4.708 -2.178 -4.650 1.00 95.75 92 THR A O 1
ATOM 675 N N . THR A 1 93 ? 5.925 -1.417 -2.930 1.00 96.06 93 THR A N 1
ATOM 676 C CA . THR A 1 93 ? 6.478 -0.234 -3.613 1.00 96.06 93 THR A CA 1
ATOM 677 C C . THR A 1 93 ? 7.258 -0.586 -4.889 1.00 96.06 93 THR A C 1
ATOM 679 O O . THR A 1 93 ? 7.289 0.211 -5.823 1.00 96.06 93 THR A O 1
ATOM 682 N N . LYS A 1 94 ? 7.837 -1.793 -4.996 1.00 97.38 94 LYS A N 1
ATOM 683 C CA . LYS A 1 94 ? 8.587 -2.225 -6.192 1.00 97.38 94 LYS A CA 1
ATOM 684 C C . LYS A 1 94 ? 7.730 -2.239 -7.457 1.00 97.38 94 LYS A C 1
ATOM 686 O O . LYS A 1 94 ? 8.257 -1.943 -8.523 1.00 97.38 94 LYS A O 1
ATOM 691 N N . SER A 1 95 ? 6.431 -2.528 -7.350 1.00 96.75 95 SER A N 1
ATOM 692 C CA . SER A 1 95 ? 5.522 -2.481 -8.502 1.00 96.75 95 SER A CA 1
ATOM 693 C C . SER A 1 95 ? 5.415 -1.068 -9.076 1.00 96.75 95 SER A C 1
ATOM 695 O O . SER A 1 95 ? 5.384 -0.902 -10.290 1.00 96.75 95 SER A O 1
ATOM 697 N N . PHE A 1 96 ? 5.443 -0.041 -8.220 1.00 95.94 96 PHE A N 1
ATOM 698 C CA . PHE A 1 96 ? 5.461 1.356 -8.659 1.00 95.94 96 PHE A CA 1
ATOM 699 C C . PHE A 1 96 ? 6.792 1.719 -9.321 1.00 95.94 96 PHE A C 1
ATOM 701 O O . PHE A 1 96 ? 6.797 2.360 -10.368 1.00 95.94 96 PHE A O 1
ATOM 708 N N . THR A 1 97 ? 7.921 1.265 -8.766 1.00 96.19 97 THR A N 1
ATOM 709 C CA . THR A 1 97 ? 9.237 1.431 -9.407 1.00 96.19 97 THR A CA 1
ATOM 710 C C . THR A 1 97 ? 9.281 0.755 -10.778 1.00 96.19 97 THR A C 1
ATOM 712 O O . THR A 1 97 ? 9.746 1.362 -11.738 1.00 96.19 97 THR A O 1
ATOM 715 N N . ALA A 1 98 ? 8.757 -0.468 -10.893 1.00 96.75 98 ALA A N 1
ATOM 716 C CA . ALA A 1 98 ? 8.675 -1.193 -12.157 1.00 96.75 98 ALA A CA 1
ATOM 717 C C . ALA A 1 98 ? 7.767 -0.479 -13.171 1.00 96.75 98 ALA A C 1
ATOM 719 O O . ALA A 1 98 ? 8.137 -0.370 -14.336 1.00 96.75 98 ALA A O 1
ATOM 720 N N . ALA A 1 99 ? 6.626 0.064 -12.735 1.00 96.75 99 ALA A N 1
ATOM 721 C CA . ALA A 1 99 ? 5.754 0.867 -13.591 1.00 96.75 99 ALA A CA 1
ATOM 722 C C . ALA A 1 99 ? 6.461 2.140 -14.088 1.00 96.75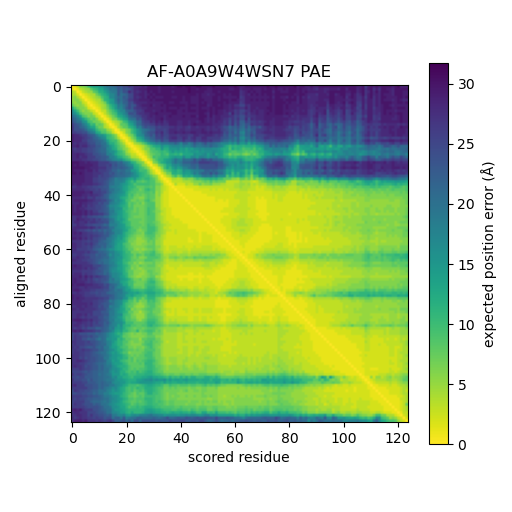 99 ALA A C 1
ATOM 724 O O . ALA A 1 99 ? 6.416 2.443 -15.277 1.00 96.75 99 ALA A O 1
ATOM 725 N N . GLY A 1 100 ? 7.179 2.850 -13.211 1.00 96.19 100 GLY A N 1
ATOM 726 C CA . GLY A 1 100 ? 7.994 4.005 -13.598 1.00 96.19 100 GLY A CA 1
ATOM 727 C C . GLY A 1 100 ? 9.098 3.644 -14.597 1.00 96.19 100 GLY A C 1
ATOM 728 O O . GLY A 1 100 ? 9.298 4.357 -15.578 1.00 96.19 100 GLY A O 1
ATOM 729 N N . LEU A 1 101 ? 9.767 2.505 -14.395 1.00 95.12 101 LEU A N 1
ATOM 730 C CA . LEU A 1 101 ? 10.754 1.984 -15.341 1.00 95.12 101 LEU A CA 1
ATOM 731 C C . LEU A 1 101 ? 10.114 1.601 -16.681 1.00 95.12 101 LEU A C 1
ATOM 733 O O . LEU A 1 101 ? 10.705 1.872 -17.719 1.00 95.12 101 LEU A O 1
ATOM 737 N N . SER A 1 102 ? 8.903 1.038 -16.676 1.00 96.50 102 SER A N 1
ATOM 738 C CA . SER A 1 102 ? 8.160 0.741 -17.905 1.00 96.50 102 SER A CA 1
ATOM 739 C C . SER A 1 102 ? 7.900 2.005 -18.707 1.00 96.50 102 SER A C 1
ATOM 741 O O . SER A 1 102 ? 8.195 2.034 -19.893 1.00 96.50 102 SER A O 1
ATOM 743 N N . LEU A 1 103 ? 7.441 3.076 -18.051 1.00 96.25 103 LEU A N 1
ATOM 744 C CA . LEU A 1 103 ? 7.252 4.366 -18.713 1.00 96.25 103 LEU A CA 1
ATOM 745 C C . LEU A 1 103 ? 8.570 4.911 -19.280 1.00 96.25 103 LEU A C 1
ATOM 747 O O . LEU A 1 103 ? 8.571 5.495 -20.361 1.00 96.25 103 LEU A O 1
ATOM 751 N N . LEU A 1 104 ? 9.690 4.731 -18.574 1.00 94.50 104 LEU A N 1
ATOM 752 C CA . LEU A 1 104 ? 11.003 5.143 -19.069 1.00 94.50 104 LEU A CA 1
ATOM 753 C C . LEU A 1 104 ? 11.424 4.338 -20.306 1.00 94.50 104 LEU A C 1
ATOM 755 O O . LEU A 1 104 ? 11.886 4.930 -21.276 1.00 94.50 104 LEU A O 1
ATOM 759 N N . VAL A 1 105 ? 11.261 3.014 -20.278 1.00 96.00 105 VAL A N 1
ATOM 760 C CA . VAL A 1 105 ? 11.585 2.119 -21.399 1.00 96.00 105 VAL A CA 1
ATOM 761 C C . VAL A 1 105 ? 10.697 2.415 -22.608 1.00 96.00 105 VAL A C 1
ATOM 763 O O . VAL A 1 105 ? 11.219 2.572 -23.706 1.00 96.00 105 VAL A O 1
ATOM 766 N N . ASP A 1 106 ? 9.387 2.576 -22.413 1.00 95.50 106 ASP A N 1
ATOM 767 C CA . ASP A 1 106 ? 8.429 2.834 -23.497 1.00 95.50 106 ASP A CA 1
ATOM 768 C C . ASP A 1 106 ? 8.703 4.159 -24.227 1.00 95.50 106 ASP A C 1
ATOM 770 O O . ASP A 1 106 ? 8.458 4.273 -25.427 1.00 95.50 106 ASP A O 1
ATOM 774 N N . ASN A 1 107 ? 9.225 5.164 -23.514 1.00 94.50 107 ASN A N 1
ATOM 775 C CA . ASN A 1 107 ? 9.555 6.476 -24.081 1.00 94.50 107 ASN A CA 1
ATOM 776 C C . ASN A 1 107 ? 11.017 6.603 -24.546 1.00 94.50 107 ASN A C 1
ATOM 778 O O . ASN A 1 107 ? 11.396 7.652 -25.073 1.00 94.50 107 ASN A O 1
ATOM 782 N N . SER A 1 108 ? 11.856 5.585 -24.340 1.00 89.69 108 SER A N 1
ATOM 783 C CA . SER A 1 108 ? 13.284 5.641 -24.658 1.00 89.69 108 SER A CA 1
ATOM 784 C C . SER A 1 108 ? 13.599 5.027 -26.019 1.00 89.69 108 SER A C 1
ATOM 786 O O . SER A 1 108 ? 12.997 4.049 -26.448 1.00 89.69 108 SER A O 1
ATOM 788 N N . THR A 1 109 ? 14.605 5.580 -26.697 1.00 86.12 109 THR A N 1
ATOM 789 C CA . THR A 1 109 ? 15.175 5.006 -27.927 1.00 86.12 109 THR A CA 1
ATOM 790 C C . THR A 1 109 ? 16.465 4.219 -27.682 1.00 86.12 109 THR A C 1
ATOM 792 O O . THR A 1 109 ? 16.941 3.539 -28.588 1.00 86.12 109 THR A O 1
ATOM 795 N N . SER A 1 110 ? 17.039 4.296 -26.476 1.00 87.44 110 SER A N 1
ATOM 796 C CA . SER A 1 110 ? 18.328 3.683 -26.111 1.00 87.44 110 SER A CA 1
ATOM 797 C C . SER A 1 110 ? 18.243 2.701 -24.936 1.00 87.44 110 SER A C 1
ATOM 799 O O . SER A 1 110 ? 19.170 1.920 -24.719 1.00 87.44 110 SER A O 1
ATOM 801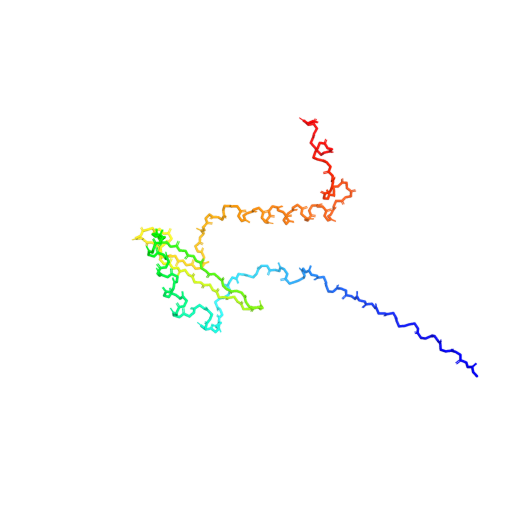 N N . LEU A 1 111 ? 17.134 2.705 -24.191 1.00 93.50 111 LEU A N 1
ATOM 802 C CA . LEU A 1 111 ? 16.901 1.833 -23.042 1.00 93.50 111 LEU A CA 1
ATOM 803 C C . LEU A 1 111 ? 15.782 0.840 -23.360 1.00 93.50 111 LEU A C 1
ATOM 805 O O . LEU A 1 111 ? 14.671 1.227 -23.702 1.00 93.50 111 LEU A O 1
ATOM 809 N N . THR A 1 112 ? 16.075 -0.443 -23.201 1.00 95.06 112 THR A N 1
ATOM 810 C CA . THR A 1 112 ? 15.143 -1.558 -23.376 1.00 95.06 112 THR A CA 1
ATOM 811 C C . THR A 1 112 ? 15.193 -2.456 -22.146 1.00 95.06 112 THR A C 1
ATOM 813 O O . THR A 1 112 ? 16.142 -2.394 -21.364 1.00 95.06 112 THR A O 1
ATOM 816 N N . TRP A 1 113 ? 14.227 -3.364 -22.005 1.00 95.50 113 TRP A N 1
ATOM 817 C CA . TRP A 1 113 ? 14.225 -4.368 -20.931 1.00 95.50 113 TRP A CA 1
ATOM 818 C C . TRP A 1 113 ? 15.460 -5.278 -20.913 1.00 95.50 113 TRP A C 1
ATOM 820 O O . TRP A 1 113 ? 15.751 -5.902 -19.897 1.00 95.50 113 TRP A O 1
ATOM 830 N N . THR A 1 114 ? 16.182 -5.357 -22.029 1.00 95.56 114 THR A N 1
ATOM 831 C CA . THR A 1 114 ? 17.395 -6.165 -22.189 1.00 95.56 114 THR A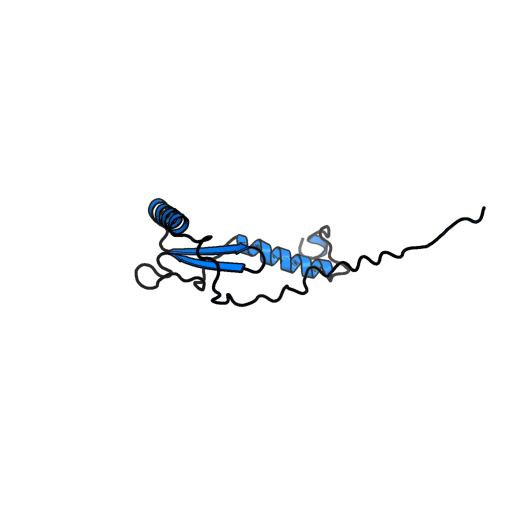 CA 1
ATOM 832 C C . THR A 1 114 ? 18.675 -5.335 -22.214 1.00 95.56 114 THR A C 1
ATOM 834 O O . THR A 1 114 ? 19.750 -5.902 -22.401 1.00 95.56 114 THR A O 1
ATOM 837 N N . THR A 1 115 ? 18.592 -4.010 -22.058 1.00 94.62 115 THR A N 1
ATOM 838 C CA . THR A 1 115 ? 19.781 -3.155 -22.013 1.00 94.62 115 THR A CA 1
ATOM 839 C C . THR A 1 115 ? 20.627 -3.534 -20.789 1.00 94.62 115 THR A C 1
ATOM 841 O O . THR A 1 115 ? 20.108 -3.515 -19.670 1.00 94.62 115 THR A O 1
ATOM 844 N N . PRO A 1 116 ? 21.913 -3.892 -20.962 1.00 93.38 116 PRO A N 1
ATOM 845 C CA . PRO A 1 116 ? 22.792 -4.199 -19.840 1.00 93.38 116 PRO A CA 1
ATOM 846 C C . PRO A 1 116 ? 22.934 -3.007 -18.890 1.00 93.38 116 PRO A C 1
ATOM 848 O O . PRO A 1 116 ? 23.064 -1.866 -19.324 1.00 93.38 116 PRO A O 1
ATOM 851 N N . VAL A 1 117 ? 22.978 -3.262 -17.581 1.00 92.06 117 VAL A N 1
ATOM 852 C CA . VAL A 1 117 ? 23.139 -2.188 -16.583 1.00 92.06 117 VAL A CA 1
ATOM 853 C C . VAL A 1 117 ? 24.456 -1.429 -16.783 1.00 92.06 117 VAL A C 1
ATOM 855 O O . VAL A 1 117 ? 24.466 -0.204 -16.717 1.00 92.06 117 VAL A O 1
ATOM 858 N N . SER A 1 118 ? 25.541 -2.132 -17.123 1.00 93.25 118 SER A N 1
ATOM 859 C CA . SER A 1 118 ? 26.855 -1.526 -17.385 1.00 93.25 118 SER A CA 1
ATOM 860 C C . SER A 1 118 ? 26.908 -0.652 -18.640 1.00 93.25 118 SER A C 1
ATOM 862 O O . SER A 1 118 ? 27.842 0.117 -18.801 1.00 93.25 118 SER A O 1
ATOM 864 N N . SER A 1 119 ? 25.925 -0.734 -19.547 1.00 91.62 119 SER A N 1
ATOM 865 C CA . SER A 1 119 ? 25.842 0.227 -20.659 1.00 91.62 119 SER A CA 1
ATOM 866 C C . SER A 1 119 ? 25.126 1.526 -20.278 1.00 91.62 119 SER A C 1
ATOM 868 O O . SER A 1 119 ? 25.014 2.421 -21.109 1.00 91.62 119 SER A O 1
ATOM 870 N N . VAL A 1 120 ? 24.579 1.601 -19.060 1.00 91.12 120 VAL A N 1
ATOM 871 C CA . VAL A 1 120 ? 23.847 2.761 -18.523 1.00 91.12 120 VAL A CA 1
ATOM 872 C C . VAL A 1 120 ? 24.622 3.433 -17.387 1.00 91.12 120 VAL A C 1
ATOM 874 O O . VAL A 1 120 ? 24.525 4.646 -17.229 1.00 91.12 120 VAL A O 1
ATOM 877 N N . LEU A 1 121 ? 25.359 2.652 -16.593 1.00 89.81 121 LEU A N 1
ATOM 878 C CA . LEU A 1 121 ? 26.163 3.112 -15.463 1.00 89.81 121 LEU A CA 1
ATOM 879 C C . LEU A 1 121 ? 27.649 2.869 -15.760 1.00 89.81 121 LEU A C 1
ATOM 881 O O . LEU A 1 121 ? 28.052 1.722 -15.938 1.00 89.81 121 LEU A O 1
ATOM 885 N N . ASP A 1 122 ? 28.435 3.949 -15.817 1.00 83.00 122 ASP A N 1
ATOM 886 C CA . ASP A 1 122 ? 29.843 3.957 -16.258 1.00 83.00 122 ASP A CA 1
ATOM 887 C C . ASP A 1 122 ? 30.839 3.419 -15.206 1.00 83.00 122 ASP A C 1
ATOM 889 O O . ASP A 1 122 ? 32.042 3.334 -15.452 1.00 83.00 122 ASP A O 1
ATOM 893 N N . ASP A 1 123 ? 30.355 3.097 -14.009 1.00 80.88 123 ASP A N 1
ATOM 894 C CA . ASP A 1 123 ? 31.115 2.695 -12.825 1.00 80.88 123 ASP A CA 1
ATOM 895 C C . ASP A 1 123 ? 31.174 1.168 -12.595 1.00 80.88 123 ASP A C 1
ATOM 897 O O . ASP A 1 123 ? 31.619 0.721 -11.533 1.00 80.88 123 ASP A O 1
ATOM 901 N N . PHE A 1 124 ? 30.790 0.374 -13.605 1.00 57.72 124 PHE A N 1
ATOM 902 C CA . PHE A 1 124 ? 30.823 -1.098 -13.605 1.00 57.72 124 PHE A CA 1
ATOM 903 C C . PHE A 1 124 ? 31.666 -1.698 -14.735 1.00 57.72 124 PHE A C 1
ATOM 905 O O . PHE A 1 124 ? 31.546 -1.238 -15.892 1.00 57.72 124 PHE A O 1
#